Protein AF-A0A3D3TCN7-F1 (afdb_monomer)

Secondary structure (DSSP, 8-state):
------HHHHHHHHHHHHHHHHHHHHHHHHHHHHHHHSPPPPTT----S----TTT-TT-HHHHHHHHHHHHTT----HHHHHHHH--EEPPEEPSSSS-EE---TTTSEEB-TT-SSSB----HHHHHHHHHHHHHHHT-S------TT----

pLDDT: mean 81.53, std 17.46, range [35.72, 98.56]

Mean predicted aligned error: 11.81 Å

Solvent-accessible surface area (backbone atoms only — not comparable to full-atom values): 9032 Å² total; per-residue (Å²): 138,84,82,80,80,56,69,65,62,57,50,53,52,51,51,52,51,54,51,51,53,49,51,55,48,54,52,50,53,50,51,52,55,55,51,68,71,50,78,71,82,57,93,87,54,51,84,84,65,90,76,71,41,63,84,68,19,66,35,22,63,67,46,31,50,48,24,43,51,33,34,24,71,76,52,69,52,56,41,65,59,47,37,79,74,42,40,58,60,39,59,67,46,82,43,97,73,65,97,50,72,49,65,60,58,31,62,69,24,28,28,24,34,35,60,35,89,86,51,33,61,50,56,44,67,48,26,54,38,52,21,50,38,52,52,32,60,75,71,70,50,93,70,83,65,76,86,73,77,84,74,66,94,124

Radius of gyration: 23.74 Å; Cα contacts (8 Å, |Δi|>4): 178; chains: 1; bounding box: 60×37×66 Å

Sequence (154 aa):
MVLEYGSRAVGTMVENLVSAYRAERDLFEGYIRELAGVKPVPAGHTLEEVTLQNPELPNGCEVTSLSMLLAAFGLPIDKVELYERYMQSEGFADSQLGDMRYGPSPEEVYVGDAASASGGWYCFEGPVVKAGAAWLAETGSDYEMQIISGLSRE

Nearest PDB structures (foldseek):
  5kvh-assembly1_B  TM=2.495E-01  e=3.976E+00  Homo sapiens
  8ay0-assembly1_A  TM=2.707E-01  e=5.495E+00  Bacillus subtilis

Structure (mmCIF, N/CA/C/O backbone):
data_AF-A0A3D3TCN7-F1
#
_entry.id   AF-A0A3D3TCN7-F1
#
loop_
_atom_site.group_PDB
_atom_site.id
_atom_site.type_symbol
_atom_site.label_atom_id
_atom_site.label_alt_id
_atom_site.label_comp_id
_atom_site.label_asym_id
_atom_site.label_entity_id
_atom_site.label_seq_id
_atom_site.pdbx_PDB_ins_code
_atom_site.Cartn_x
_atom_site.Cartn_y
_atom_site.Cartn_z
_atom_site.occupancy
_atom_site.B_iso_or_equiv
_atom_site.auth_seq_id
_atom_site.auth_comp_id
_atom_site.auth_asym_id
_atom_site.auth_atom_id
_atom_site.pdbx_PDB_model_num
ATOM 1 N N . MET A 1 1 ? -42.620 25.056 -51.800 1.00 35.72 1 MET A N 1
ATOM 2 C CA . MET A 1 1 ? -42.262 23.668 -51.446 1.00 35.72 1 MET A CA 1
ATOM 3 C C . MET A 1 1 ? -41.876 23.673 -49.975 1.00 35.72 1 MET A C 1
ATOM 5 O O . MET A 1 1 ? -40.764 24.064 -49.653 1.00 35.72 1 MET A O 1
ATOM 9 N N . VAL A 1 2 ? -42.836 23.410 -49.086 1.00 36.78 2 VAL A N 1
ATOM 10 C CA . VAL A 1 2 ? -42.604 23.347 -47.634 1.00 36.78 2 VAL A CA 1
ATOM 11 C C . VAL A 1 2 ? -42.294 21.887 -47.322 1.00 36.78 2 VAL A C 1
ATOM 13 O O . VAL A 1 2 ? -43.111 21.021 -47.618 1.00 36.78 2 VAL A O 1
ATOM 16 N N . LEU A 1 3 ? -41.085 21.608 -46.838 1.00 38.09 3 LEU A N 1
ATOM 17 C CA . LEU A 1 3 ? -40.668 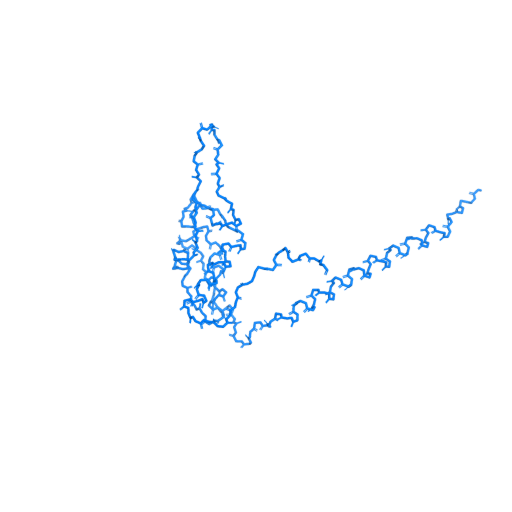20.263 -46.449 1.00 38.09 3 LEU A CA 1
ATOM 18 C C . LEU A 1 3 ? -41.319 19.932 -45.100 1.00 38.09 3 LEU A C 1
ATOM 20 O O . LEU A 1 3 ? -40.897 20.456 -44.070 1.00 38.09 3 LEU A O 1
ATOM 24 N N . GLU A 1 4 ? -42.355 19.092 -45.106 1.00 46.69 4 GLU A N 1
ATOM 25 C CA . GLU A 1 4 ? -42.884 18.465 -43.892 1.00 46.69 4 GLU A CA 1
ATOM 26 C C . GLU A 1 4 ? -41.819 17.520 -43.316 1.00 46.69 4 GLU A C 1
ATOM 28 O O . GLU A 1 4 ? -41.686 16.368 -43.730 1.00 46.69 4 GLU A O 1
ATOM 33 N N . TYR A 1 5 ? -41.034 18.001 -42.352 1.00 46.72 5 TYR A N 1
ATOM 34 C CA . TYR A 1 5 ? -40.268 17.117 -41.477 1.00 46.72 5 TYR A CA 1
ATOM 35 C C . TYR A 1 5 ? -41.262 16.406 -40.551 1.00 46.72 5 TYR A C 1
ATOM 37 O O . TYR A 1 5 ? -41.792 16.989 -39.607 1.00 46.72 5 TYR A O 1
ATOM 45 N N . GLY A 1 6 ? -41.583 15.159 -40.902 1.00 48.41 6 GLY A N 1
ATOM 46 C CA . GLY A 1 6 ? -42.668 14.381 -40.313 1.00 48.41 6 GLY A CA 1
ATOM 47 C C . GLY A 1 6 ? -42.552 14.181 -38.800 1.00 48.41 6 GLY A C 1
ATOM 48 O O . GLY A 1 6 ? -41.503 13.804 -38.274 1.00 48.41 6 GLY A O 1
ATOM 49 N N . SER A 1 7 ? -43.689 14.348 -38.120 1.00 57.31 7 SER A N 1
ATOM 50 C CA . SER A 1 7 ? -43.919 14.164 -36.675 1.00 57.31 7 SER A CA 1
ATOM 51 C C . SER A 1 7 ? -43.347 12.870 -36.081 1.00 57.31 7 SER A C 1
ATOM 53 O O . SER A 1 7 ? -43.035 12.811 -34.894 1.00 57.31 7 SER A O 1
ATOM 55 N N . ARG A 1 8 ? -43.166 11.838 -36.909 1.00 59.00 8 ARG A N 1
ATOM 56 C CA . ARG A 1 8 ? -42.644 10.526 -36.519 1.00 59.00 8 ARG A CA 1
ATOM 57 C C . ARG A 1 8 ? -41.167 10.566 -36.107 1.00 59.00 8 ARG A C 1
ATOM 59 O O . ARG A 1 8 ? -40.807 9.910 -35.141 1.00 59.00 8 ARG A O 1
ATOM 66 N N . ALA A 1 9 ? -40.335 11.368 -36.779 1.00 57.50 9 ALA A N 1
ATOM 67 C CA . ALA A 1 9 ? -38.911 11.496 -36.446 1.00 57.50 9 ALA A CA 1
ATOM 68 C C . ALA A 1 9 ? -38.692 12.246 -35.120 1.00 57.50 9 ALA A C 1
ATOM 70 O O . ALA A 1 9 ? -37.827 11.872 -34.331 1.00 57.50 9 ALA A O 1
ATOM 71 N N . VAL A 1 10 ? -39.521 13.259 -34.847 1.00 64.00 10 VAL A N 1
ATOM 72 C CA . VAL A 1 10 ? -39.514 13.986 -33.567 1.00 64.00 10 VAL A CA 1
ATOM 73 C C . VAL A 1 10 ? -40.006 13.084 -32.431 1.00 64.00 10 VAL A C 1
ATOM 75 O O . VAL A 1 10 ? -39.391 13.066 -31.370 1.00 64.00 10 VAL A O 1
ATOM 78 N N . GLY A 1 11 ? -41.050 12.279 -32.666 1.00 65.50 11 GLY A N 1
ATOM 79 C CA . GLY A 1 11 ? -41.536 11.289 -31.697 1.00 65.50 11 GLY A CA 1
ATOM 80 C C . GLY A 1 11 ? -40.455 10.284 -31.290 1.00 65.50 11 GLY A C 1
ATOM 81 O O . GLY A 1 11 ? -40.169 10.141 -30.106 1.00 65.50 11 GLY A O 1
ATOM 82 N N . THR A 1 12 ? -39.772 9.679 -32.266 1.00 72.25 12 THR A N 1
ATOM 83 C CA . THR A 1 12 ? -38.679 8.728 -32.006 1.00 72.25 12 THR A CA 1
ATOM 84 C C . THR A 1 12 ? -37.489 9.377 -31.289 1.00 72.25 12 THR A C 1
ATOM 86 O O . THR A 1 12 ? -36.885 8.762 -30.414 1.00 72.25 12 THR A O 1
ATOM 89 N N . MET A 1 13 ? -37.156 10.632 -31.606 1.00 67.31 13 MET A N 1
ATOM 90 C CA . MET A 1 13 ? -36.085 11.358 -30.913 1.00 67.31 13 MET A CA 1
ATOM 91 C C . MET A 1 13 ? -36.421 11.605 -29.434 1.00 67.31 13 MET A C 1
ATOM 93 O O . MET A 1 13 ? -35.557 11.434 -28.574 1.00 67.31 13 MET A O 1
ATOM 97 N N . VAL A 1 14 ? -37.671 11.961 -29.127 1.00 70.25 14 VAL A N 1
ATOM 98 C CA . VAL A 1 14 ? -38.135 12.166 -27.746 1.00 70.25 14 VAL A CA 1
ATOM 99 C C . VAL A 1 14 ? -38.180 10.845 -26.977 1.00 70.25 14 VAL A C 1
ATOM 101 O O . VAL A 1 14 ? -37.724 10.795 -25.839 1.00 70.25 14 VAL A O 1
ATOM 104 N N . GLU A 1 15 ? -38.667 9.766 -27.587 1.00 79.94 15 GLU A N 1
ATOM 105 C CA . GLU A 1 15 ? -38.699 8.437 -26.961 1.00 79.94 15 GLU A CA 1
ATOM 106 C C . GLU A 1 15 ? -37.292 7.927 -26.626 1.00 79.94 15 GLU A C 1
ATOM 108 O O . GLU A 1 15 ? -37.060 7.457 -25.511 1.00 79.94 15 GLU A O 1
ATOM 113 N N . ASN A 1 16 ? -36.331 8.103 -27.537 1.00 76.06 16 ASN A N 1
ATOM 114 C CA . ASN A 1 16 ? -34.933 7.743 -27.299 1.00 76.06 16 ASN A CA 1
ATOM 115 C C . ASN A 1 16 ? -34.315 8.565 -26.162 1.00 76.06 16 ASN A C 1
ATOM 117 O O . ASN A 1 16 ? -33.624 8.009 -25.309 1.00 76.06 16 ASN A O 1
ATOM 121 N N . LEU A 1 17 ? -34.594 9.872 -26.110 1.00 70.94 17 LEU A N 1
ATOM 122 C CA . LEU A 1 17 ? -34.098 10.745 -25.045 1.00 70.94 17 LEU A CA 1
ATOM 123 C C . LEU A 1 17 ? -34.689 10.363 -23.680 1.00 70.94 17 LEU A C 1
ATOM 125 O O . LEU A 1 17 ? -33.971 10.283 -22.686 1.00 70.94 17 LEU A O 1
ATOM 129 N N . VAL A 1 18 ? -35.991 10.074 -23.633 1.00 80.62 18 VAL A N 1
ATOM 130 C CA . VAL A 1 18 ? -36.672 9.622 -22.412 1.00 80.62 18 VAL A CA 1
ATOM 131 C C . VAL A 1 18 ? -36.157 8.251 -21.972 1.00 80.62 18 VAL A C 1
ATOM 133 O O . VAL A 1 18 ? -35.986 8.025 -20.775 1.00 80.62 18 VAL A O 1
ATOM 136 N N . SER A 1 19 ? -35.885 7.343 -22.910 1.00 79.81 19 SER A N 1
ATOM 137 C CA . SER A 1 19 ? -35.311 6.029 -22.610 1.00 79.81 19 SER A CA 1
ATOM 138 C C . SER A 1 19 ? -33.894 6.143 -22.048 1.00 79.81 19 SER A C 1
ATOM 140 O O . SER A 1 19 ? -33.584 5.482 -21.059 1.00 79.81 19 SER A O 1
ATOM 142 N N . ALA A 1 20 ? -33.051 7.001 -22.630 1.00 75.75 20 ALA A N 1
ATOM 143 C CA . ALA A 1 20 ? -31.698 7.250 -22.138 1.00 75.75 20 ALA A CA 1
ATOM 144 C C . ALA A 1 20 ? -31.715 7.846 -20.723 1.00 75.75 20 ALA A C 1
ATOM 146 O O . ALA A 1 20 ? -31.023 7.351 -19.838 1.00 75.75 20 ALA A O 1
ATOM 147 N N . TYR A 1 21 ? -32.586 8.829 -20.476 1.00 73.12 21 TYR A N 1
ATOM 148 C CA . TYR A 1 21 ? -32.723 9.445 -19.156 1.00 73.12 21 TYR A CA 1
ATOM 149 C C . TYR A 1 21 ? -33.224 8.460 -18.089 1.00 73.12 21 TYR A C 1
ATOM 151 O O . TYR A 1 21 ? -32.763 8.474 -16.950 1.00 73.12 21 TYR A O 1
ATOM 159 N N . ARG A 1 22 ? -34.163 7.572 -18.445 1.00 81.62 22 ARG A N 1
ATOM 160 C CA . ARG A 1 22 ? -34.626 6.508 -17.540 1.00 81.62 22 ARG A CA 1
ATOM 161 C C . ARG A 1 22 ? -33.507 5.529 -17.213 1.00 81.62 22 ARG A C 1
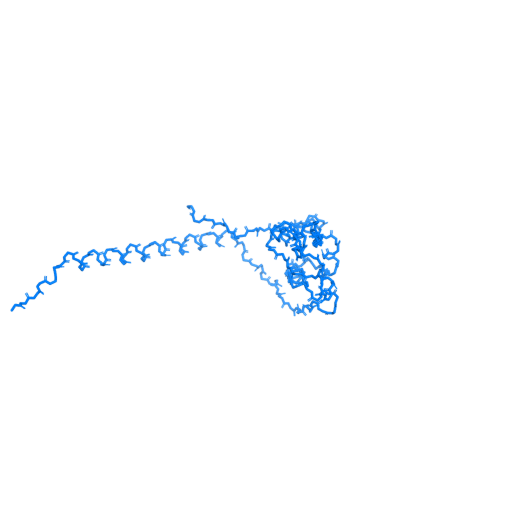ATOM 163 O O . ARG A 1 22 ? -33.334 5.222 -16.042 1.00 81.62 22 ARG A O 1
ATOM 170 N N . ALA A 1 23 ? -32.736 5.109 -18.217 1.00 75.00 23 ALA A N 1
ATOM 171 C CA . ALA A 1 23 ? -31.582 4.248 -18.001 1.00 75.00 23 ALA A CA 1
ATOM 172 C C . ALA A 1 23 ? -30.576 4.914 -17.052 1.00 75.00 23 ALA A C 1
ATOM 174 O O . ALA A 1 23 ? -30.230 4.328 -16.035 1.00 75.00 23 ALA A O 1
ATOM 175 N N . GLU A 1 24 ? -30.162 6.155 -17.317 1.00 75.56 24 GLU A N 1
ATOM 176 C CA . GLU A 1 24 ? -29.238 6.891 -16.441 1.00 75.56 24 GLU A CA 1
ATOM 177 C C . GLU A 1 24 ? -29.752 7.024 -15.003 1.00 75.56 24 GLU A C 1
ATOM 179 O O . GLU A 1 24 ? -28.988 6.840 -14.055 1.00 75.56 24 GLU A O 1
ATOM 184 N N . ARG A 1 25 ? -31.050 7.286 -14.823 1.00 75.19 25 ARG A N 1
ATOM 185 C CA . ARG A 1 25 ? -31.670 7.350 -13.496 1.00 75.19 25 ARG A CA 1
ATOM 186 C C . ARG A 1 25 ? -31.658 5.995 -12.794 1.00 75.19 25 ARG A C 1
ATOM 188 O O . ARG A 1 25 ? -31.302 5.932 -11.625 1.00 75.19 25 ARG A O 1
ATOM 195 N N . ASP A 1 26 ? -32.037 4.924 -13.479 1.00 76.25 26 ASP A N 1
ATOM 196 C CA . ASP A 1 26 ? -32.088 3.589 -12.877 1.00 76.25 26 ASP A CA 1
ATOM 197 C C . ASP A 1 26 ? -30.670 3.104 -12.496 1.00 76.25 26 ASP A C 1
ATOM 199 O O . ASP A 1 26 ? -30.481 2.434 -11.484 1.00 76.25 26 ASP A O 1
ATOM 203 N N . LEU A 1 27 ? -29.653 3.547 -13.240 1.00 70.44 27 LEU A N 1
ATOM 204 C CA . LEU A 1 27 ? -28.235 3.321 -12.953 1.00 70.44 27 LEU A CA 1
ATOM 205 C C . LEU A 1 27 ? -27.744 4.101 -11.732 1.00 70.44 27 LEU A C 1
ATOM 207 O O . LEU A 1 27 ? -26.992 3.572 -10.916 1.00 70.44 27 LEU A O 1
ATOM 211 N N . PHE A 1 28 ? -28.188 5.346 -11.590 1.00 67.69 28 PHE A N 1
ATOM 212 C CA . PHE A 1 28 ? -27.909 6.159 -10.412 1.00 67.69 28 PHE A CA 1
ATOM 213 C C . PHE A 1 28 ? -28.582 5.587 -9.154 1.00 67.69 28 PHE A C 1
ATOM 215 O O . PHE A 1 28 ? -27.957 5.508 -8.100 1.00 67.69 28 PHE A O 1
ATOM 222 N N . GLU A 1 29 ? -29.824 5.117 -9.270 1.00 72.00 29 GLU A N 1
ATOM 223 C CA . GLU A 1 29 ? -30.544 4.445 -8.180 1.00 72.00 29 GLU A CA 1
ATOM 224 C C . GLU A 1 29 ? -29.886 3.111 -7.785 1.00 72.00 29 GLU A C 1
ATOM 226 O O . GLU A 1 29 ? -29.810 2.792 -6.598 1.00 72.00 29 GLU A O 1
ATOM 231 N N . GLY A 1 30 ? -29.368 2.344 -8.754 1.00 66.06 30 GLY A N 1
ATOM 232 C CA . GLY A 1 30 ? -28.577 1.136 -8.494 1.00 66.06 30 GLY A CA 1
ATOM 233 C C . GLY A 1 30 ? -27.306 1.436 -7.696 1.00 66.06 30 GLY A C 1
ATOM 234 O O . GLY A 1 30 ? -27.077 0.830 -6.651 1.00 66.06 30 GLY A O 1
ATOM 235 N N . TYR A 1 31 ? -26.552 2.451 -8.119 1.00 65.00 31 TYR A N 1
ATOM 236 C CA . TYR A 1 31 ? -25.354 2.918 -7.417 1.00 65.00 31 TYR A CA 1
ATOM 237 C C . TYR A 1 31 ? -25.656 3.400 -5.988 1.00 65.00 31 TYR A C 1
ATOM 239 O O . TYR A 1 31 ? -24.938 3.059 -5.051 1.00 65.00 31 TYR A O 1
ATOM 247 N N . ILE A 1 32 ? -26.756 4.136 -5.779 1.00 63.12 32 ILE A N 1
ATOM 248 C CA . ILE A 1 32 ? -27.185 4.552 -4.434 1.00 63.12 32 ILE A CA 1
ATOM 249 C C . ILE A 1 32 ? -27.519 3.344 -3.552 1.00 63.12 32 ILE A C 1
ATOM 251 O O . ILE A 1 32 ? -27.193 3.358 -2.368 1.00 63.12 32 ILE A O 1
ATOM 255 N N . ARG A 1 33 ? -28.158 2.299 -4.091 1.00 64.94 33 ARG A N 1
ATOM 256 C CA . ARG A 1 33 ? -28.479 1.081 -3.325 1.00 64.94 33 ARG A CA 1
ATOM 257 C C . ARG A 1 33 ? -27.237 0.294 -2.927 1.00 64.94 33 ARG A C 1
ATOM 259 O O . ARG A 1 33 ? -27.193 -0.227 -1.818 1.00 64.94 33 ARG A O 1
ATOM 266 N N . GLU A 1 34 ? -26.249 0.222 -3.806 1.00 62.97 34 GLU A N 1
ATOM 267 C CA . GLU A 1 34 ? -24.973 -0.437 -3.532 1.00 62.97 34 GLU A CA 1
ATOM 268 C C . GLU A 1 34 ? -24.166 0.333 -2.480 1.00 62.97 34 GLU A C 1
ATOM 270 O O . GLU A 1 34 ? -23.745 -0.237 -1.472 1.00 62.97 34 GLU A O 1
ATOM 275 N N . LEU A 1 35 ? -24.092 1.661 -2.612 1.00 60.22 35 LEU A N 1
ATOM 276 C CA . LEU A 1 35 ? -23.542 2.531 -1.572 1.00 60.22 35 LEU A CA 1
ATOM 277 C C . LEU A 1 35 ? -24.333 2.475 -0.259 1.00 60.22 35 LEU A C 1
ATOM 279 O O . LEU A 1 35 ? -23.745 2.651 0.801 1.00 60.22 35 LEU A O 1
ATOM 283 N N . ALA A 1 36 ? -25.641 2.207 -0.288 1.00 59.34 36 ALA A N 1
ATOM 284 C CA . ALA A 1 36 ? -26.438 2.042 0.928 1.00 59.34 36 ALA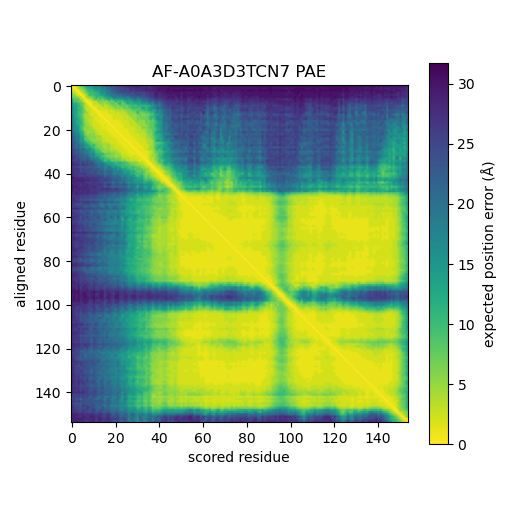 A CA 1
ATOM 285 C C . ALA A 1 36 ? -26.064 0.773 1.721 1.00 59.34 36 ALA A C 1
ATOM 287 O O . ALA A 1 36 ? -26.365 0.698 2.914 1.00 59.34 36 ALA A O 1
ATOM 288 N N . GLY A 1 37 ? -25.412 -0.207 1.081 1.00 56.66 37 GLY A N 1
ATOM 289 C CA . GLY A 1 37 ? -24.815 -1.372 1.742 1.00 56.66 37 GLY A CA 1
ATOM 290 C C . GLY A 1 37 ? -23.436 -1.091 2.348 1.00 56.66 37 GLY A C 1
ATOM 291 O O . GLY A 1 37 ? -23.040 -1.753 3.310 1.00 56.66 37 GLY A O 1
ATOM 292 N N . VAL A 1 38 ? -22.727 -0.079 1.839 1.00 59.31 38 VAL A N 1
ATOM 293 C CA . VAL A 1 38 ? -21.450 0.378 2.389 1.00 59.31 38 VAL A CA 1
ATOM 294 C C . VAL A 1 38 ? -21.736 1.216 3.628 1.00 59.31 38 VAL A C 1
ATOM 296 O O . VAL A 1 38 ? -22.322 2.297 3.564 1.00 59.31 38 VAL A O 1
ATOM 299 N N . LYS A 1 39 ? -21.324 0.715 4.796 1.00 58.81 39 LYS A N 1
ATOM 300 C CA . LYS A 1 39 ? -21.427 1.502 6.025 1.00 58.81 39 LYS A CA 1
ATOM 301 C C . LYS A 1 39 ? -20.596 2.778 5.846 1.00 58.81 39 LYS A C 1
ATOM 303 O O . LYS A 1 39 ? -19.418 2.670 5.498 1.00 58.81 39 LYS A O 1
ATOM 308 N N . PRO A 1 40 ? -21.171 3.970 6.082 1.00 60.31 40 PRO A N 1
ATOM 309 C CA . PRO A 1 40 ? -20.397 5.197 6.028 1.00 60.31 40 PRO A CA 1
ATOM 310 C C . PRO A 1 40 ? -19.248 5.101 7.028 1.00 60.31 40 PRO A C 1
ATOM 312 O O . PRO A 1 40 ? -19.406 4.503 8.097 1.00 60.31 40 PRO A O 1
ATOM 315 N N . VAL A 1 41 ? -18.111 5.702 6.672 1.00 62.72 41 VAL A N 1
ATOM 316 C CA . VAL A 1 41 ? -16.957 5.841 7.563 1.00 62.72 41 VAL A CA 1
ATOM 317 C C . VAL A 1 41 ? -17.470 6.340 8.923 1.00 62.72 41 VAL A C 1
ATOM 319 O O . VAL A 1 41 ? -18.097 7.406 8.964 1.00 62.72 41 VAL A O 1
ATOM 322 N N . PRO A 1 42 ? -17.312 5.565 10.018 1.00 62.56 42 PRO A N 1
ATOM 323 C CA . PRO A 1 42 ? -17.904 5.938 11.296 1.00 62.56 42 PRO A CA 1
ATOM 324 C C . PRO A 1 42 ? -17.429 7.322 11.741 1.00 62.56 42 PRO A C 1
ATOM 326 O O . PRO A 1 42 ? -16.264 7.675 11.554 1.00 62.56 42 PRO A O 1
ATOM 329 N N . ALA A 1 43 ? -18.328 8.106 12.339 1.00 60.34 43 ALA A N 1
ATOM 330 C CA . ALA A 1 43 ? -17.988 9.434 12.838 1.00 60.34 43 ALA A CA 1
ATOM 331 C C . ALA A 1 43 ? -16.813 9.345 13.833 1.00 60.34 43 ALA A C 1
ATOM 333 O O . ALA A 1 43 ? -16.884 8.586 14.797 1.00 60.34 43 ALA A O 1
ATOM 334 N N . GLY A 1 44 ? -15.747 10.111 13.584 1.00 63.38 44 GLY A N 1
ATOM 335 C CA . GLY A 1 44 ? -14.496 10.078 14.356 1.00 63.38 44 GLY A CA 1
ATOM 336 C C . GLY A 1 44 ? -13.295 9.511 13.593 1.00 63.38 44 GLY A C 1
ATOM 337 O O . GLY A 1 44 ? -12.165 9.787 13.974 1.00 63.38 44 GLY A O 1
ATOM 338 N N . HIS A 1 45 ? -13.517 8.800 12.487 1.00 66.56 45 HIS A N 1
ATOM 339 C CA . HIS A 1 45 ? -12.453 8.380 11.576 1.00 66.56 45 HIS A CA 1
ATOM 340 C C . HIS A 1 45 ? -12.153 9.506 10.579 1.00 66.56 45 HIS A C 1
ATOM 342 O O . HIS A 1 45 ? -12.869 9.698 9.594 1.00 66.56 45 HIS A O 1
ATOM 348 N N . THR A 1 46 ? -11.116 10.289 10.869 1.00 66.25 46 THR A N 1
ATOM 349 C CA . THR A 1 46 ? -10.675 11.416 10.037 1.00 66.25 46 THR A CA 1
ATOM 350 C C . THR A 1 46 ? -9.240 11.163 9.590 1.00 66.25 46 THR A C 1
ATOM 352 O O . THR A 1 46 ? -8.431 10.642 10.354 1.00 66.25 46 THR A O 1
ATOM 355 N N . LEU A 1 47 ? -8.902 11.556 8.361 1.00 70.44 47 LEU A N 1
ATOM 356 C CA . LEU A 1 47 ? -7.506 11.706 7.952 1.00 70.44 47 LEU A CA 1
ATOM 357 C C . LEU A 1 47 ? -6.942 12.948 8.653 1.00 70.44 47 LEU A C 1
ATOM 359 O O . LEU A 1 47 ? -6.963 14.045 8.100 1.00 70.44 47 LEU A O 1
ATOM 363 N N . GLU A 1 48 ? -6.542 12.795 9.913 1.00 66.00 48 GLU A N 1
ATOM 364 C CA . GLU A 1 48 ? -6.019 13.906 10.718 1.00 66.00 48 GLU A CA 1
ATOM 365 C C . GLU A 1 48 ? -4.570 14.247 10.353 1.00 66.00 48 GLU A C 1
ATOM 367 O O . GLU A 1 48 ? -4.158 15.401 10.471 1.00 66.00 48 GLU A O 1
ATOM 372 N N . GLU A 1 49 ? -3.814 13.265 9.855 1.00 73.44 49 GLU A N 1
ATOM 373 C CA . GLU A 1 49 ? -2.396 13.402 9.543 1.00 73.44 49 GLU A CA 1
ATOM 374 C C . GLU A 1 49 ? -2.099 12.968 8.104 1.00 73.44 49 GLU A C 1
ATOM 376 O O . GLU A 1 49 ? -2.470 11.880 7.662 1.00 73.44 49 GLU A O 1
ATOM 381 N N . VAL A 1 50 ? -1.432 13.847 7.354 1.00 86.44 50 VAL A N 1
ATOM 382 C CA . VAL A 1 50 ? -0.947 13.544 6.005 1.00 86.44 50 VAL A CA 1
ATOM 383 C C . VAL A 1 50 ? 0.436 12.919 6.115 1.00 86.44 50 VAL A C 1
ATOM 385 O O . VAL A 1 50 ? 1.398 13.595 6.480 1.00 86.44 50 VAL A O 1
ATOM 388 N N . THR A 1 51 ? 0.550 11.647 5.743 1.00 92.38 51 THR A N 1
ATOM 389 C CA . THR A 1 51 ? 1.834 10.948 5.650 1.00 92.38 51 THR A CA 1
ATOM 390 C C . THR A 1 51 ? 2.425 11.137 4.255 1.00 92.38 51 THR A C 1
ATOM 392 O O . THR A 1 51 ? 1.797 10.830 3.245 1.00 92.38 51 THR A O 1
ATOM 395 N N . LEU A 1 52 ? 3.654 11.648 4.177 1.00 96.00 52 LEU A N 1
ATOM 396 C CA . LEU A 1 52 ? 4.377 11.757 2.909 1.00 96.00 52 LEU A CA 1
ATOM 397 C C . LEU A 1 52 ? 5.031 10.420 2.562 1.00 96.00 52 LEU A C 1
ATOM 399 O O . LEU A 1 52 ? 5.575 9.771 3.446 1.00 96.00 52 LEU A O 1
ATOM 403 N N . GLN A 1 53 ? 5.042 10.032 1.282 1.00 97.19 53 GLN A N 1
ATOM 404 C CA . GLN A 1 53 ? 5.693 8.790 0.832 1.00 97.19 53 GLN A CA 1
ATOM 405 C C . GLN A 1 53 ? 7.230 8.865 0.890 1.00 97.19 53 GLN A C 1
ATOM 407 O O . GLN A 1 53 ? 7.894 7.886 1.222 1.00 97.19 53 GLN A O 1
ATOM 412 N N . ASN A 1 54 ? 7.796 10.046 0.635 1.00 97.12 54 ASN A N 1
ATOM 413 C CA . ASN A 1 54 ? 9.238 10.285 0.606 1.00 97.12 54 ASN A CA 1
ATOM 414 C C . ASN A 1 54 ? 9.827 10.512 2.009 1.00 97.12 54 ASN A C 1
ATOM 416 O O . ASN A 1 54 ? 9.126 11.069 2.857 1.00 97.12 54 ASN A O 1
ATOM 420 N N . PRO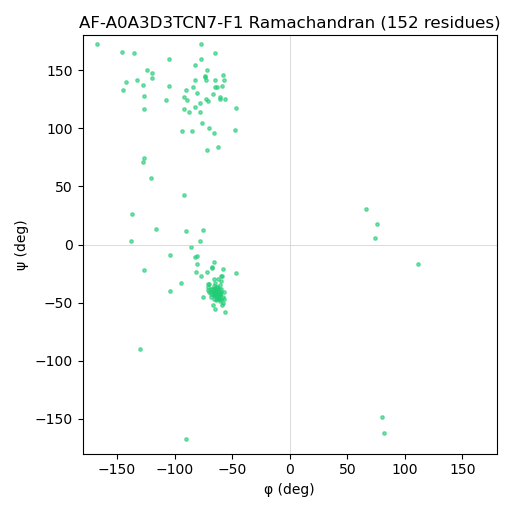 A 1 55 ? 11.132 10.231 2.201 1.00 97.44 55 PRO A N 1
ATOM 421 C CA . PRO A 1 55 ? 12.085 9.675 1.224 1.00 97.44 55 PRO A CA 1
ATOM 422 C C . PRO A 1 55 ? 12.039 8.148 1.061 1.00 97.44 55 PRO A C 1
ATOM 424 O O . PRO A 1 55 ? 12.672 7.635 0.146 1.00 97.44 55 PRO A O 1
ATOM 427 N N . GLU A 1 56 ? 11.340 7.431 1.937 1.00 98.38 56 GLU A N 1
ATOM 428 C CA . GLU A 1 56 ? 11.458 5.973 2.062 1.00 98.38 56 GLU A CA 1
ATOM 429 C C . GLU A 1 56 ? 10.855 5.227 0.870 1.00 98.38 56 GLU A C 1
ATOM 431 O O . GLU A 1 56 ? 11.427 4.245 0.410 1.00 98.38 56 GLU A O 1
ATOM 436 N N . LEU A 1 57 ? 9.718 5.706 0.358 1.00 98.19 57 LEU A N 1
ATOM 437 C CA . LEU A 1 57 ? 8.974 5.068 -0.726 1.00 98.19 57 LEU A CA 1
ATOM 438 C C . LEU A 1 57 ? 8.712 6.076 -1.858 1.00 98.19 57 LEU A C 1
ATOM 440 O O . LEU A 1 57 ? 7.586 6.562 -2.009 1.00 98.19 57 LEU A O 1
ATOM 444 N N . PRO A 1 58 ? 9.727 6.432 -2.667 1.00 97.94 58 PRO A N 1
ATOM 445 C CA . PRO A 1 58 ? 9.585 7.404 -3.748 1.00 97.94 58 PRO A CA 1
ATOM 446 C C . PRO A 1 58 ? 8.524 7.039 -4.786 1.00 97.94 58 PRO A C 1
ATOM 448 O O . PRO A 1 58 ? 8.002 7.954 -5.419 1.00 97.94 58 PRO A O 1
ATOM 451 N N . ASN A 1 59 ? 8.143 5.763 -4.906 1.00 97.75 59 ASN A N 1
ATOM 452 C CA . ASN A 1 59 ? 7.040 5.307 -5.757 1.00 97.75 59 ASN A CA 1
ATOM 453 C C . ASN A 1 59 ? 5.879 4.674 -4.962 1.00 97.75 59 ASN A C 1
ATOM 455 O O . ASN A 1 59 ? 5.011 4.038 -5.541 1.00 97.75 59 ASN A O 1
ATOM 459 N N . GLY A 1 60 ? 5.823 4.835 -3.637 1.00 97.62 60 GLY A N 1
ATOM 460 C CA . GLY A 1 60 ? 4.829 4.162 -2.788 1.00 97.62 60 GLY A CA 1
ATOM 461 C C . GLY A 1 60 ? 3.548 4.951 -2.547 1.00 97.62 60 GLY A C 1
ATOM 462 O O . GLY A 1 60 ? 3.090 5.000 -1.402 1.00 97.62 60 GLY A O 1
ATOM 463 N N . CYS A 1 61 ? 2.983 5.605 -3.564 1.00 97.56 61 CYS A N 1
ATOM 464 C CA . CYS A 1 61 ? 1.764 6.394 -3.371 1.00 97.56 61 CYS A CA 1
ATOM 465 C C . CYS A 1 61 ? 0.578 5.511 -2.945 1.00 97.56 61 CYS A C 1
ATOM 467 O O . CYS A 1 61 ? -0.189 5.916 -2.069 1.00 97.56 61 CYS A O 1
ATOM 469 N N . GLU A 1 62 ? 0.467 4.287 -3.468 1.00 97.81 62 GLU A N 1
ATOM 470 C CA . GLU A 1 62 ? -0.604 3.342 -3.144 1.00 97.81 62 GLU A CA 1
ATOM 471 C C . GLU A 1 62 ? -0.514 2.867 -1.692 1.00 97.81 62 GLU A C 1
ATOM 473 O O . GLU A 1 62 ? -1.474 2.995 -0.931 1.00 97.81 62 GLU A O 1
ATOM 478 N N . VAL A 1 63 ? 0.656 2.376 -1.274 1.00 98.12 63 VAL A N 1
ATOM 479 C CA . VAL A 1 63 ? 0.851 1.839 0.082 1.00 98.12 63 VAL A CA 1
ATOM 480 C C . VAL A 1 63 ? 0.830 2.930 1.154 1.00 98.12 63 VAL A C 1
ATOM 482 O O . VAL A 1 63 ? 0.285 2.717 2.235 1.00 98.12 63 VAL A O 1
ATOM 485 N N . THR A 1 64 ? 1.333 4.131 0.845 1.00 98.00 64 THR A N 1
ATOM 486 C CA . THR A 1 64 ? 1.236 5.282 1.757 1.00 98.00 64 THR A CA 1
ATOM 487 C C . THR A 1 64 ? -0.220 5.706 1.936 1.00 98.00 64 THR A C 1
ATOM 489 O O . THR A 1 64 ? -0.664 5.918 3.062 1.00 98.00 64 THR A O 1
ATOM 492 N N . SER A 1 65 ? -0.995 5.764 0.847 1.00 96.50 65 SER A N 1
ATOM 493 C CA . SER A 1 65 ? -2.424 6.089 0.924 1.00 96.50 65 SER A CA 1
ATOM 494 C C . SER A 1 65 ? -3.208 5.031 1.702 1.00 96.50 65 SER A C 1
ATOM 496 O O . SER A 1 65 ? -4.079 5.376 2.500 1.00 96.50 65 SER A O 1
ATOM 498 N N . LEU A 1 66 ? -2.881 3.747 1.519 1.00 96.81 66 LEU A N 1
ATOM 499 C CA . LEU A 1 66 ? -3.489 2.656 2.279 1.00 96.81 66 LEU A CA 1
ATOM 500 C C . LEU A 1 66 ? -3.157 2.753 3.775 1.00 96.81 66 LEU A C 1
ATOM 502 O O . LEU A 1 66 ? -4.056 2.626 4.599 1.00 96.81 66 LEU A O 1
ATOM 506 N N . SER A 1 67 ? -1.900 3.026 4.131 1.00 97.06 67 SER A N 1
ATOM 507 C CA . SER A 1 67 ? -1.480 3.251 5.523 1.00 97.06 67 SER A CA 1
ATOM 508 C C . SER A 1 67 ? -2.275 4.391 6.173 1.00 97.06 67 SER A C 1
ATOM 510 O O . SER A 1 67 ? -2.839 4.212 7.254 1.00 97.06 67 SER A O 1
ATOM 512 N N . MET A 1 68 ? -2.424 5.523 5.476 1.00 94.81 68 MET A N 1
ATOM 513 C CA . MET A 1 68 ? -3.248 6.644 5.941 1.00 94.81 68 MET A CA 1
ATOM 514 C C . MET A 1 68 ? -4.722 6.252 6.123 1.00 94.81 68 MET A C 1
ATOM 516 O O . MET A 1 68 ? -5.341 6.618 7.123 1.00 94.81 68 MET A O 1
ATOM 520 N N . LEU A 1 69 ? -5.289 5.494 5.181 1.00 92.75 69 LEU A N 1
ATOM 521 C CA . LEU A 1 69 ? -6.665 5.002 5.272 1.00 92.75 69 LEU A CA 1
ATOM 522 C C . LEU A 1 69 ? -6.854 4.087 6.489 1.00 92.75 69 LEU A C 1
ATOM 524 O O . LEU A 1 69 ? -7.796 4.270 7.253 1.00 92.75 69 LEU A O 1
ATOM 528 N N . LEU A 1 70 ? -5.951 3.132 6.699 1.00 93.44 70 LEU A N 1
ATOM 529 C CA . LEU A 1 70 ? -6.001 2.209 7.834 1.00 93.44 70 LEU A CA 1
ATOM 530 C C . LEU A 1 70 ? -5.868 2.954 9.169 1.00 93.44 70 LEU A C 1
ATOM 532 O O . LEU A 1 70 ? -6.634 2.695 10.099 1.00 93.44 70 LEU A O 1
ATOM 536 N N . ALA A 1 71 ? -4.971 3.941 9.248 1.00 91.94 71 ALA A N 1
ATOM 537 C CA . ALA A 1 71 ? -4.839 4.807 10.416 1.00 91.94 71 ALA A CA 1
ATOM 538 C C . ALA A 1 71 ? -6.132 5.582 10.704 1.00 91.94 71 ALA A C 1
ATOM 540 O O . ALA A 1 71 ? -6.581 5.614 11.851 1.00 91.94 71 ALA A O 1
ATOM 541 N N . ALA A 1 72 ? -6.784 6.125 9.669 1.00 88.25 72 ALA A N 1
ATOM 542 C CA . ALA A 1 72 ? -8.071 6.796 9.821 1.00 88.25 72 ALA A CA 1
ATOM 543 C C . ALA A 1 72 ? -9.151 5.866 10.384 1.00 88.25 72 ALA A C 1
ATOM 545 O O . ALA A 1 72 ? -10.039 6.369 11.051 1.00 88.25 72 ALA A O 1
ATOM 546 N N . PHE A 1 73 ? -9.064 4.547 10.177 1.00 88.50 73 PHE A N 1
ATOM 547 C CA . PHE A 1 73 ? -9.971 3.528 10.729 1.00 88.50 73 PHE A CA 1
ATOM 548 C C . PHE A 1 73 ? -9.530 2.970 12.099 1.00 88.50 73 PHE A C 1
ATOM 550 O O . PHE A 1 73 ? -10.071 1.966 12.568 1.00 88.50 73 PHE A O 1
ATOM 557 N N . GLY A 1 74 ? -8.550 3.604 12.753 1.00 90.00 74 GLY A N 1
ATOM 558 C CA . GLY A 1 74 ? -8.037 3.178 14.058 1.00 90.00 74 GLY A CA 1
ATOM 559 C C . GLY A 1 74 ? -7.115 1.955 14.002 1.00 90.00 74 GLY A C 1
ATOM 560 O O . GLY A 1 74 ? -6.882 1.323 15.031 1.00 90.00 74 GLY A O 1
ATOM 561 N N . LEU A 1 75 ? -6.583 1.627 12.821 1.00 93.12 75 LEU A N 1
ATOM 562 C CA . LEU A 1 75 ? -5.704 0.482 12.561 1.00 93.12 75 LEU A CA 1
ATOM 563 C C . LEU A 1 75 ? -4.341 0.946 12.018 1.00 93.12 75 LEU A C 1
ATOM 565 O O . LEU A 1 75 ? -3.960 0.565 10.908 1.00 93.12 75 LEU A O 1
ATOM 569 N N . PRO A 1 76 ? -3.614 1.809 12.749 1.00 93.69 76 PRO A N 1
ATOM 570 C CA . PRO A 1 76 ? -2.403 2.427 12.232 1.00 93.69 76 PRO A CA 1
ATOM 571 C C . PRO A 1 76 ? -1.325 1.380 11.940 1.00 93.69 76 PRO A C 1
ATOM 573 O O . PRO A 1 76 ? -1.050 0.509 12.763 1.00 93.69 76 PRO A O 1
ATOM 576 N N . ILE A 1 77 ? -0.688 1.516 10.782 1.00 96.88 77 ILE A N 1
ATOM 577 C CA . ILE A 1 77 ? 0.512 0.779 10.387 1.00 96.88 77 ILE A CA 1
ATOM 578 C C . ILE A 1 77 ? 1.425 1.723 9.610 1.00 96.88 77 ILE A C 1
ATOM 580 O O . ILE A 1 77 ? 0.943 2.533 8.814 1.00 96.88 77 ILE A O 1
ATOM 584 N N . ASP A 1 78 ? 2.732 1.636 9.847 1.00 97.69 78 ASP A N 1
ATOM 585 C CA . ASP A 1 78 ? 3.713 2.414 9.095 1.00 97.69 78 ASP A CA 1
ATOM 586 C C . ASP A 1 78 ? 3.724 2.003 7.611 1.00 97.69 78 ASP A C 1
ATOM 588 O O . ASP A 1 78 ? 3.588 0.829 7.272 1.00 97.69 78 ASP A O 1
ATOM 592 N N . LYS A 1 79 ? 3.888 2.972 6.705 1.00 97.94 79 LYS A N 1
ATOM 593 C CA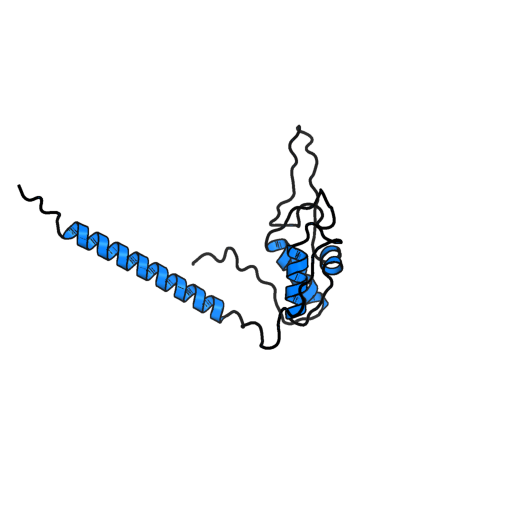 . LYS A 1 79 ? 3.879 2.730 5.250 1.00 97.94 79 LYS A CA 1
ATOM 594 C C . LYS A 1 79 ? 4.990 1.773 4.796 1.00 97.94 79 LYS A C 1
ATOM 596 O O . LYS A 1 79 ? 4.771 1.015 3.854 1.00 97.94 79 LYS A O 1
ATOM 601 N N . VAL A 1 80 ? 6.165 1.810 5.433 1.00 98.56 80 VAL A N 1
ATOM 602 C CA . VAL A 1 80 ? 7.310 0.954 5.090 1.00 98.56 80 VAL A CA 1
ATOM 603 C C . VAL A 1 80 ? 7.049 -0.447 5.610 1.00 98.56 80 VAL A C 1
ATOM 605 O O . VAL A 1 80 ? 7.171 -1.401 4.850 1.00 98.56 80 VAL A O 1
ATOM 608 N N . GLU A 1 81 ? 6.579 -0.569 6.853 1.00 98.56 81 GLU A N 1
ATOM 609 C CA . GLU A 1 81 ? 6.166 -1.862 7.406 1.00 98.56 81 GLU A CA 1
ATOM 610 C C . GLU A 1 81 ? 5.064 -2.517 6.556 1.00 98.56 81 GLU A C 1
ATOM 612 O O . GLU A 1 81 ? 5.147 -3.703 6.229 1.00 98.56 81 GLU A O 1
ATOM 617 N N . LEU A 1 82 ? 4.051 -1.743 6.157 1.00 98.50 82 LEU A N 1
ATOM 618 C CA . LEU A 1 82 ? 2.956 -2.225 5.323 1.00 98.50 82 LEU A CA 1
ATOM 619 C C . LEU A 1 82 ? 3.459 -2.730 3.961 1.00 98.50 82 LEU A C 1
ATOM 621 O O . LEU A 1 82 ? 3.027 -3.786 3.492 1.00 98.50 82 LEU A O 1
ATOM 625 N N . TYR A 1 83 ? 4.387 -1.992 3.347 1.00 98.50 83 TYR A N 1
ATOM 626 C CA . TYR A 1 83 ? 5.003 -2.367 2.079 1.00 98.50 83 TYR A CA 1
ATOM 627 C C . TYR A 1 83 ? 5.825 -3.654 2.208 1.00 98.50 83 TYR A C 1
ATOM 629 O O . TYR A 1 83 ? 5.542 -4.630 1.518 1.00 98.50 83 TYR A O 1
ATOM 637 N N . GLU A 1 84 ? 6.788 -3.685 3.131 1.00 98.25 84 GLU A N 1
ATOM 638 C CA . GLU A 1 84 ? 7.746 -4.786 3.272 1.00 98.25 84 GLU A CA 1
ATOM 639 C C . GLU A 1 84 ? 7.093 -6.108 3.689 1.00 98.25 84 GLU A C 1
ATOM 641 O O . GLU A 1 84 ? 7.563 -7.181 3.306 1.00 98.25 84 GLU A O 1
ATOM 646 N N . ARG A 1 85 ? 6.021 -6.050 4.489 1.00 98.38 85 AR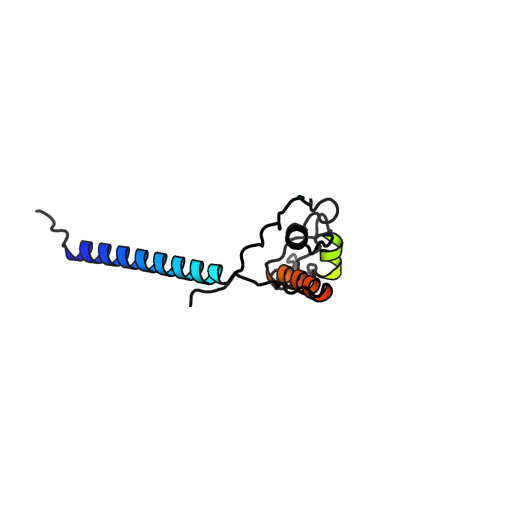G A N 1
ATOM 647 C CA . ARG A 1 85 ? 5.394 -7.253 5.054 1.00 98.38 85 ARG A CA 1
ATOM 648 C C . ARG A 1 85 ? 4.223 -7.784 4.237 1.00 98.38 85 ARG A C 1
ATOM 650 O O . ARG A 1 85 ? 4.008 -8.995 4.241 1.00 98.38 85 ARG A O 1
ATOM 657 N N . TYR A 1 86 ? 3.454 -6.916 3.578 1.00 98.25 86 TYR A N 1
ATOM 658 C CA . TYR A 1 86 ? 2.155 -7.307 3.015 1.00 98.25 86 TYR A CA 1
ATOM 659 C C . TYR A 1 86 ? 1.981 -6.985 1.532 1.00 98.25 86 TYR A C 1
ATOM 661 O O . TYR A 1 86 ? 1.149 -7.616 0.877 1.00 98.25 86 TYR A O 1
ATOM 669 N N . MET A 1 87 ? 2.738 -6.035 0.976 1.00 98.06 87 MET A N 1
ATOM 670 C CA . MET A 1 87 ? 2.620 -5.680 -0.435 1.00 98.06 87 MET A CA 1
ATOM 671 C C . MET A 1 87 ? 3.619 -6.472 -1.274 1.00 98.06 87 MET A C 1
ATOM 673 O O . MET A 1 87 ? 4.782 -6.105 -1.409 1.00 98.06 87 MET A O 1
ATOM 677 N N . GLN A 1 88 ? 3.145 -7.563 -1.877 1.00 96.81 88 GLN A N 1
ATOM 678 C CA . GLN A 1 88 ? 3.961 -8.338 -2.806 1.00 96.81 88 GLN A CA 1
ATOM 679 C C . GLN A 1 88 ? 4.386 -7.465 -3.993 1.00 96.81 88 GLN A C 1
ATOM 681 O O . GLN A 1 88 ? 3.540 -6.902 -4.693 1.00 96.81 88 GLN A O 1
ATOM 686 N N . SER A 1 89 ? 5.693 -7.405 -4.234 1.00 95.94 89 SER A N 1
ATOM 687 C CA . SER A 1 89 ? 6.297 -6.684 -5.346 1.00 95.94 89 SER A CA 1
ATOM 688 C C . SER A 1 89 ? 7.170 -7.602 -6.196 1.00 95.94 89 SER A C 1
ATOM 690 O O . SER A 1 89 ? 7.725 -8.593 -5.713 1.00 95.94 89 SER A O 1
ATOM 692 N N . GLU A 1 90 ? 7.263 -7.301 -7.487 1.00 94.81 90 GLU A N 1
ATOM 693 C CA . GLU A 1 90 ? 8.087 -8.059 -8.423 1.00 94.81 90 GLU A CA 1
ATOM 694 C C . GLU A 1 90 ? 8.708 -7.129 -9.472 1.00 94.81 90 GLU A C 1
ATOM 696 O O . GLU A 1 90 ? 8.055 -6.255 -10.044 1.00 94.81 90 GLU A O 1
ATOM 701 N N . GLY A 1 91 ? 10.010 -7.300 -9.707 1.00 88.81 91 GLY A N 1
ATOM 702 C CA . GLY A 1 91 ? 10.769 -6.514 -10.675 1.00 88.81 91 GLY A CA 1
ATOM 703 C C . GLY A 1 91 ? 10.529 -6.934 -12.126 1.00 88.81 91 GLY A C 1
ATOM 704 O O . GLY A 1 91 ? 9.912 -7.952 -12.420 1.00 88.81 91 GLY A O 1
ATOM 705 N N . PH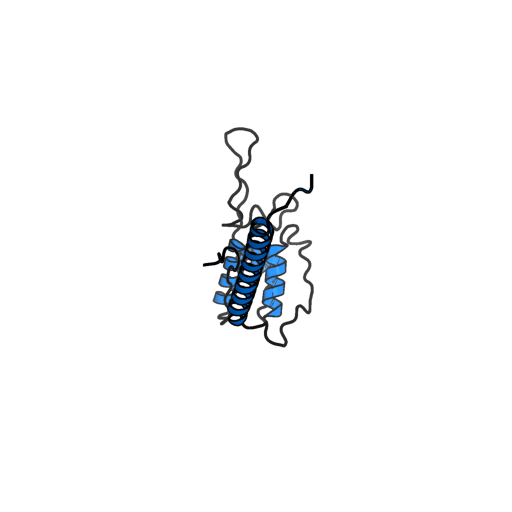E A 1 92 ? 11.076 -6.160 -13.062 1.00 80.94 92 PHE A N 1
ATOM 706 C CA . PHE A 1 92 ? 11.095 -6.550 -14.472 1.00 80.94 92 PHE A CA 1
ATOM 707 C C . PHE A 1 92 ? 12.103 -7.672 -14.717 1.00 80.94 92 PHE A C 1
ATOM 709 O O . PHE A 1 92 ? 13.219 -7.637 -14.196 1.00 80.94 92 PHE A O 1
ATOM 716 N N . ALA A 1 93 ? 11.738 -8.613 -15.586 1.00 68.94 93 ALA A N 1
ATOM 717 C CA . ALA A 1 93 ? 12.682 -9.562 -16.151 1.00 68.94 93 ALA A CA 1
ATOM 718 C C . ALA A 1 93 ? 13.277 -8.991 -17.448 1.00 68.94 93 ALA A C 1
ATOM 720 O O . ALA A 1 93 ? 12.554 -8.505 -18.329 1.00 68.94 93 ALA A O 1
ATOM 721 N N . ASP A 1 94 ? 14.601 -9.066 -17.584 1.00 61.88 94 ASP A N 1
ATOM 722 C CA . ASP A 1 94 ? 15.267 -8.774 -18.852 1.00 61.88 94 ASP A CA 1
ATOM 723 C C . ASP A 1 94 ? 14.870 -9.845 -19.881 1.00 61.88 94 ASP A C 1
ATOM 725 O O . ASP A 1 94 ? 14.946 -11.048 -19.607 1.00 61.88 94 ASP A O 1
ATOM 729 N N . SER A 1 95 ? 14.422 -9.434 -21.073 1.00 55.94 95 SER A N 1
ATOM 730 C CA . SER A 1 95 ? 14.093 -10.414 -22.108 1.00 55.94 95 SER A CA 1
ATOM 731 C C . SER A 1 95 ? 15.362 -11.020 -22.706 1.00 55.94 95 SER A C 1
ATOM 733 O O . SER A 1 95 ? 16.360 -10.339 -22.932 1.00 55.94 95 SER A O 1
ATOM 735 N N . GLN A 1 96 ? 15.305 -12.307 -23.051 1.00 58.31 96 GLN A N 1
ATOM 736 C CA . GLN A 1 96 ? 16.343 -12.943 -23.871 1.00 58.31 96 GLN A CA 1
ATOM 737 C C . GLN A 1 96 ? 16.210 -12.602 -25.374 1.00 58.31 96 GLN A C 1
ATOM 739 O O . GLN A 1 96 ? 16.980 -13.108 -26.188 1.00 58.31 96 GLN A O 1
ATOM 744 N N . LEU A 1 97 ? 15.243 -11.755 -25.760 1.00 50.19 97 LEU A N 1
ATOM 745 C CA . LEU A 1 97 ? 14.918 -11.374 -27.140 1.00 50.19 97 LEU A CA 1
ATOM 746 C C . LEU A 1 97 ? 14.899 -9.836 -27.295 1.00 50.19 97 LEU A C 1
ATOM 748 O O . LEU A 1 97 ? 13.857 -9.223 -27.512 1.00 50.19 97 LEU A O 1
ATOM 752 N N . GLY A 1 98 ? 16.080 -9.213 -27.236 1.00 61.28 98 GLY A N 1
ATOM 753 C CA . GLY A 1 98 ? 16.289 -7.793 -27.568 1.00 61.28 98 GLY A CA 1
ATOM 754 C C . GLY A 1 98 ? 15.950 -6.791 -26.451 1.00 61.28 98 GLY A C 1
ATOM 755 O O . GLY A 1 98 ? 15.848 -7.160 -25.287 1.00 61.28 98 GLY A O 1
ATOM 756 N N . ASP A 1 99 ? 15.770 -5.515 -26.822 1.00 70.88 99 ASP A N 1
ATOM 757 C CA . ASP A 1 99 ? 15.567 -4.355 -25.918 1.00 70.88 99 ASP A CA 1
ATOM 758 C C . ASP A 1 99 ? 14.159 -4.259 -25.279 1.00 70.88 99 ASP A C 1
ATOM 760 O O . ASP A 1 99 ? 13.791 -3.232 -24.705 1.00 70.88 99 ASP A O 1
ATOM 764 N N . MET A 1 100 ? 13.332 -5.305 -25.366 1.00 66.94 100 MET A N 1
ATOM 765 C CA . MET A 1 100 ? 12.042 -5.339 -24.667 1.00 66.94 100 MET A CA 1
ATOM 766 C C . MET A 1 100 ? 12.223 -5.819 -23.223 1.00 66.94 100 MET A C 1
ATOM 768 O O . MET A 1 100 ? 12.903 -6.810 -22.969 1.00 66.94 100 MET A O 1
ATOM 772 N N . ARG A 1 101 ? 11.571 -5.141 -22.273 1.00 70.19 101 ARG A N 1
ATOM 773 C CA . ARG A 1 101 ? 11.409 -5.602 -20.886 1.00 70.19 101 ARG A CA 1
ATOM 774 C C . ARG A 1 101 ? 9.991 -6.104 -20.676 1.00 70.19 101 ARG A C 1
ATOM 776 O O . ARG A 1 101 ? 9.042 -5.443 -21.091 1.00 70.19 101 ARG A O 1
ATOM 783 N N . TYR A 1 102 ? 9.864 -7.243 -20.003 1.00 79.31 102 TYR A N 1
ATOM 784 C CA . TYR A 1 102 ? 8.577 -7.791 -19.588 1.00 79.31 102 TYR A CA 1
ATOM 785 C C . TYR A 1 102 ? 8.449 -7.616 -18.079 1.00 79.31 102 TYR A C 1
ATOM 787 O O . TYR A 1 102 ? 9.344 -7.998 -17.323 1.00 79.31 102 TYR A O 1
ATOM 795 N N . GLY A 1 103 ? 7.369 -6.961 -17.666 1.00 83.50 103 GLY A N 1
ATOM 796 C CA . GLY A 1 103 ? 7.039 -6.748 -16.263 1.00 83.50 103 GLY A CA 1
ATOM 797 C C . GLY A 1 103 ? 5.898 -7.658 -15.823 1.00 83.50 103 GLY A C 1
ATOM 798 O O . GLY A 1 103 ? 5.139 -8.129 -16.678 1.00 83.50 103 GLY A O 1
ATOM 799 N N . PRO A 1 104 ? 5.767 -7.891 -14.511 1.00 90.88 104 PRO A N 1
ATOM 800 C CA . PRO A 1 104 ? 4.614 -8.577 -13.953 1.00 90.88 104 PRO A CA 1
ATOM 801 C C . PRO A 1 104 ? 3.336 -7.750 -14.156 1.00 90.88 104 PRO A C 1
ATOM 803 O O . PRO A 1 104 ? 3.380 -6.557 -14.471 1.00 90.88 104 PRO A O 1
ATOM 806 N N . SER A 1 105 ? 2.180 -8.391 -13.986 1.00 94.06 105 SER A N 1
ATOM 807 C CA . SER A 1 105 ? 0.892 -7.708 -14.093 1.00 94.06 105 SER A CA 1
ATOM 808 C C . SER A 1 105 ? 0.656 -6.804 -12.871 1.00 94.06 105 SER A C 1
ATOM 810 O O . SER A 1 105 ? 0.658 -7.318 -11.748 1.00 94.06 105 SER A O 1
ATOM 812 N N . PRO A 1 106 ? 0.378 -5.496 -13.046 1.00 94.38 106 PRO A N 1
ATOM 813 C CA . PRO A 1 106 ? 0.038 -4.599 -11.935 1.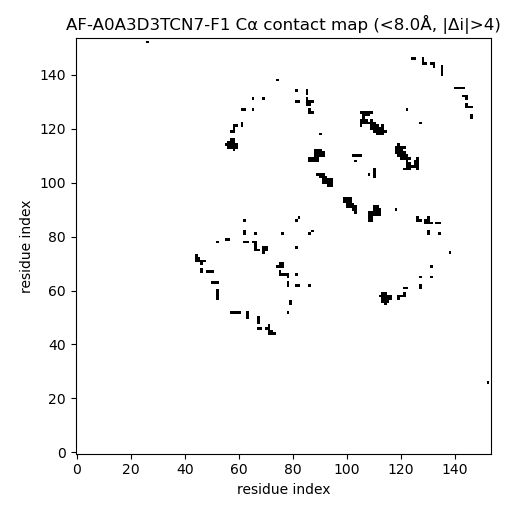00 94.38 106 PRO A CA 1
ATOM 814 C C . PRO A 1 106 ? -1.293 -4.946 -11.246 1.00 94.38 106 PRO A C 1
ATOM 816 O O . PRO A 1 106 ? -1.553 -4.471 -10.142 1.00 94.38 106 PRO A O 1
ATOM 819 N N . GLU A 1 107 ? -2.128 -5.782 -11.873 1.00 95.06 107 GLU A N 1
ATOM 820 C CA . GLU A 1 107 ? -3.336 -6.356 -11.257 1.00 95.06 107 GLU A CA 1
ATOM 821 C C . GLU A 1 107 ? -3.006 -7.415 -10.193 1.00 95.06 107 GLU A C 1
ATOM 823 O O . GLU A 1 107 ? -3.815 -7.719 -9.314 1.00 95.06 107 GLU A O 1
ATOM 828 N N . GLU A 1 108 ? -1.821 -8.022 -10.276 1.00 95.69 108 GLU A N 1
ATOM 829 C CA . GLU A 1 108 ? -1.446 -9.165 -9.445 1.00 95.69 108 GLU A CA 1
ATOM 830 C C . GLU A 1 108 ? -0.488 -8.782 -8.321 1.00 95.69 108 GLU A C 1
ATOM 832 O O . GLU A 1 108 ? -0.666 -9.276 -7.198 1.00 95.69 108 GLU A O 1
ATOM 837 N N . VAL A 1 109 ? 0.475 -7.896 -8.616 1.00 97.56 109 VAL A N 1
ATOM 838 C CA . VAL A 1 109 ? 1.570 -7.464 -7.729 1.00 97.56 109 VAL A CA 1
ATOM 839 C C . VAL A 1 109 ? 1.936 -5.991 -7.943 1.00 97.56 109 VAL A C 1
ATOM 841 O O . VAL A 1 109 ? 1.577 -5.386 -8.952 1.00 97.56 109 VAL A O 1
ATOM 844 N N . TYR A 1 110 ? 2.694 -5.414 -7.010 1.00 97.94 110 TYR A N 1
ATOM 845 C CA . TYR A 1 110 ? 3.362 -4.133 -7.225 1.00 97.94 110 TYR A CA 1
ATOM 846 C C . TYR A 1 110 ? 4.516 -4.278 -8.220 1.00 97.94 110 TYR A C 1
ATOM 848 O O . TYR A 1 110 ? 5.420 -5.091 -8.029 1.00 97.94 110 TYR A O 1
ATOM 856 N N . VAL A 1 111 ? 4.486 -3.492 -9.298 1.00 96.56 111 VAL A N 1
ATOM 857 C CA . VAL A 1 111 ? 5.478 -3.572 -10.373 1.00 96.56 111 VAL A CA 1
ATOM 858 C C . VAL A 1 111 ? 6.729 -2.778 -9.994 1.00 96.56 111 VAL A C 1
ATOM 860 O O . VAL A 1 111 ? 6.697 -1.555 -9.842 1.00 96.56 111 VAL A O 1
ATOM 863 N N . GLY A 1 112 ? 7.859 -3.476 -9.902 1.00 94.88 112 GLY A N 1
ATOM 864 C CA . GLY A 1 112 ? 9.135 -2.938 -9.442 1.00 94.88 112 GLY A CA 1
ATOM 865 C C . GLY A 1 112 ? 9.231 -2.861 -7.925 1.00 94.88 112 GLY A C 1
ATOM 866 O O . GLY A 1 112 ? 8.680 -3.693 -7.218 1.00 94.88 112 GLY A O 1
ATOM 867 N N . ASP A 1 113 ? 9.961 -1.865 -7.434 1.00 96.06 113 ASP A N 1
ATOM 868 C CA . ASP A 1 113 ? 10.185 -1.626 -6.014 1.00 96.06 113 ASP A CA 1
ATOM 869 C C . ASP A 1 113 ? 9.811 -0.188 -5.629 1.00 96.06 113 ASP A C 1
ATOM 871 O O . ASP A 1 113 ? 10.442 0.769 -6.083 1.00 96.06 113 ASP A O 1
ATOM 875 N N . ALA A 1 114 ? 8.806 -0.033 -4.764 1.00 97.44 114 ALA A N 1
ATOM 876 C CA . ALA A 1 114 ? 8.322 1.260 -4.286 1.00 97.44 114 ALA A CA 1
ATOM 877 C C . ALA A 1 114 ? 9.408 2.094 -3.580 1.00 97.44 114 ALA A C 1
ATOM 879 O O . ALA A 1 114 ? 9.334 3.327 -3.601 1.00 97.44 114 ALA A O 1
ATOM 880 N N . ALA A 1 115 ? 10.415 1.436 -2.990 1.00 97.44 115 ALA A N 1
ATOM 881 C CA . ALA A 1 115 ? 11.557 2.069 -2.331 1.00 97.44 115 ALA A CA 1
ATOM 882 C C . ALA A 1 115 ? 12.646 2.534 -3.321 1.00 97.44 115 ALA A C 1
ATOM 884 O O . ALA A 1 115 ? 13.505 3.355 -2.990 1.00 97.44 115 ALA A O 1
ATOM 885 N N . SER A 1 116 ? 12.625 2.035 -4.560 1.00 95.62 116 SER A N 1
ATOM 886 C CA . SER A 1 116 ? 13.636 2.348 -5.566 1.00 95.62 116 SER A CA 1
ATOM 887 C C . SER A 1 116 ? 13.373 3.693 -6.231 1.00 95.62 116 SER A C 1
ATOM 889 O O . SER A 1 116 ? 12.296 3.934 -6.765 1.00 95.62 116 SER A O 1
ATOM 891 N N . ALA A 1 117 ? 14.391 4.554 -6.303 1.00 92.31 117 ALA A N 1
ATOM 892 C CA . ALA A 1 117 ? 14.285 5.856 -6.967 1.00 92.31 117 ALA A CA 1
ATOM 893 C C . ALA A 1 117 ? 14.112 5.771 -8.498 1.00 92.31 117 ALA A C 1
ATOM 895 O O . ALA A 1 117 ? 13.709 6.748 -9.124 1.00 92.31 117 ALA A O 1
ATOM 896 N N . SER A 1 118 ? 14.452 4.638 -9.119 1.00 90.88 118 SER A N 1
ATOM 897 C CA . SER A 1 118 ? 14.460 4.475 -10.584 1.00 90.88 118 SER A CA 1
ATOM 898 C C . SER A 1 118 ? 13.880 3.148 -11.074 1.00 90.88 118 SER A C 1
ATOM 900 O O . SER A 1 118 ? 13.889 2.882 -12.276 1.00 90.88 118 SER A O 1
ATOM 902 N N . GLY A 1 119 ? 13.387 2.316 -10.156 1.00 90.19 119 GLY A N 1
ATOM 903 C CA . GLY A 1 119 ? 12.924 0.960 -10.432 1.00 90.19 119 GLY A CA 1
ATOM 904 C C . GLY A 1 119 ? 11.621 0.597 -9.728 1.00 90.19 119 GLY A C 1
ATOM 905 O O . GLY A 1 119 ? 11.424 -0.581 -9.454 1.00 90.19 119 GLY A O 1
ATOM 906 N N . GLY A 1 120 ? 10.773 1.579 -9.414 1.00 92.81 120 GLY A N 1
ATOM 907 C CA . GLY A 1 120 ? 9.406 1.394 -8.918 1.00 92.81 120 GLY A CA 1
ATOM 908 C C . GLY A 1 120 ? 8.396 2.040 -9.859 1.00 92.81 120 GLY A C 1
ATOM 909 O O . GLY A 1 120 ? 8.721 3.036 -10.508 1.00 92.81 120 GLY A O 1
ATOM 910 N N . TRP A 1 121 ? 7.200 1.456 -9.959 1.00 94.00 121 TRP A N 1
ATOM 911 C CA . TRP A 1 121 ? 6.155 1.927 -10.867 1.00 94.00 121 TRP A CA 1
ATOM 912 C C . TRP A 1 121 ? 4.811 2.092 -10.162 1.00 94.00 121 TRP A C 1
ATOM 914 O O . TRP A 1 121 ? 4.520 3.200 -9.725 1.00 94.00 121 TRP A O 1
ATOM 924 N N . TYR A 1 122 ? 3.978 1.048 -10.125 1.00 95.31 122 TYR A N 1
ATOM 925 C CA . TYR A 1 122 ? 2.621 1.115 -9.573 1.00 95.31 122 TYR A CA 1
ATOM 926 C C . TYR A 1 122 ? 2.014 -0.282 -9.374 1.00 95.31 122 TYR A C 1
ATOM 928 O O . TYR A 1 122 ? 2.556 -1.294 -9.833 1.00 95.31 122 TYR A O 1
ATOM 936 N N . CYS A 1 123 ? 0.844 -0.314 -8.742 1.00 97.06 123 CYS A N 1
ATOM 937 C CA . CYS A 1 123 ? -0.106 -1.428 -8.795 1.00 97.06 123 CYS A CA 1
ATOM 938 C C . CYS A 1 123 ? -1.532 -0.914 -9.004 1.00 97.06 123 CYS A C 1
ATOM 940 O O . CYS A 1 123 ? -1.807 0.271 -8.823 1.00 97.06 123 CYS A O 1
ATOM 942 N N . PHE A 1 124 ? -2.440 -1.811 -9.372 1.00 95.44 124 PHE A N 1
ATOM 943 C CA . PHE A 1 124 ? -3.876 -1.552 -9.304 1.00 95.44 124 PHE A CA 1
ATOM 944 C C . PHE A 1 124 ? -4.447 -1.975 -7.941 1.00 95.44 124 PHE A C 1
ATOM 946 O O . PHE A 1 124 ? -3.722 -2.213 -6.976 1.00 95.44 124 PHE A O 1
ATOM 953 N N . GLU A 1 125 ? -5.768 -2.033 -7.825 1.00 94.56 125 GLU A N 1
ATOM 954 C CA . GLU A 1 125 ? -6.481 -2.335 -6.584 1.00 94.56 125 GLU A CA 1
ATOM 955 C C . GLU A 1 125 ? -6.145 -3.704 -5.976 1.00 94.56 125 GLU A C 1
ATOM 957 O O . GLU A 1 125 ? -6.166 -3.845 -4.753 1.00 94.56 125 GLU A O 1
ATOM 962 N N . GLY A 1 126 ? -5.829 -4.709 -6.800 1.00 95.81 126 GLY A N 1
ATOM 963 C CA . GLY A 1 126 ? -5.628 -6.089 -6.360 1.00 95.81 126 GLY A CA 1
ATOM 964 C C . GLY A 1 126 ? -4.561 -6.211 -5.267 1.00 95.81 126 GLY A C 1
ATOM 965 O O . GLY A 1 126 ? -4.869 -6.674 -4.164 1.00 95.81 126 GLY A O 1
ATOM 966 N N . PRO A 1 127 ? -3.315 -5.774 -5.524 1.00 97.94 127 PRO A N 1
ATOM 967 C CA . PRO A 1 127 ? -2.245 -5.776 -4.527 1.00 97.94 127 PRO A CA 1
ATOM 968 C C . PRO A 1 127 ? -2.559 -4.937 -3.284 1.00 97.94 127 PRO A C 1
ATOM 970 O O . PRO A 1 127 ? -2.255 -5.367 -2.171 1.00 97.94 127 PRO A O 1
ATOM 973 N N . VAL A 1 128 ? -3.216 -3.784 -3.446 1.00 98.19 128 VAL A N 1
ATOM 974 C CA . VAL A 1 128 ? -3.603 -2.900 -2.332 1.00 98.19 128 VAL A CA 1
ATOM 975 C C . VAL A 1 128 ? -4.606 -3.590 -1.404 1.00 98.19 128 VAL A C 1
ATOM 977 O O . VAL A 1 128 ? -4.412 -3.619 -0.188 1.00 98.19 128 VAL A O 1
ATOM 980 N N . VAL A 1 129 ? -5.656 -4.198 -1.965 1.00 97.12 129 VAL A N 1
ATOM 981 C CA . VAL A 1 129 ? -6.682 -4.924 -1.203 1.00 97.12 129 VAL A CA 1
ATOM 982 C C . VAL A 1 129 ? -6.089 -6.137 -0.498 1.00 97.12 129 VAL A C 1
ATOM 984 O O . VAL A 1 129 ? -6.382 -6.340 0.679 1.00 97.12 129 VAL A O 1
ATOM 987 N N . LYS A 1 130 ? -5.217 -6.907 -1.163 1.00 98.25 130 LYS A N 1
ATOM 988 C CA . LYS A 1 130 ? -4.523 -8.047 -0.539 1.00 98.25 130 LYS A CA 1
ATOM 989 C C . LYS A 1 130 ? -3.670 -7.607 0.654 1.00 98.25 130 LYS A C 1
ATOM 991 O O . LYS A 1 130 ? -3.766 -8.222 1.714 1.00 98.25 130 LYS A O 1
ATOM 996 N N . ALA A 1 131 ? -2.881 -6.540 0.500 1.00 98.50 131 ALA A N 1
ATOM 997 C CA . ALA A 1 131 ? -2.030 -6.024 1.569 1.00 98.50 131 ALA A CA 1
ATOM 998 C C . ALA A 1 131 ? -2.860 -5.537 2.769 1.00 98.50 131 ALA A C 1
ATOM 1000 O O . ALA A 1 131 ? -2.600 -5.921 3.908 1.00 98.50 131 ALA A O 1
ATOM 1001 N N . GLY A 1 132 ? -3.910 -4.750 2.508 1.00 98.19 132 GLY A N 1
ATOM 1002 C CA . GLY A 1 132 ? -4.825 -4.285 3.548 1.00 98.19 132 GLY A CA 1
ATOM 1003 C C . GLY A 1 132 ? -5.540 -5.440 4.251 1.00 98.19 132 GLY A C 1
ATOM 1004 O O . GLY A 1 132 ? -5.553 -5.492 5.475 1.00 98.19 132 GLY A O 1
ATOM 1005 N N . ALA A 1 133 ? -6.073 -6.410 3.502 1.00 98.12 133 ALA A N 1
ATOM 1006 C CA . ALA A 1 133 ? -6.763 -7.569 4.067 1.00 98.12 133 ALA A CA 1
ATOM 1007 C C . ALA A 1 133 ? -5.846 -8.415 4.963 1.00 98.12 133 ALA A C 1
ATOM 1009 O O . ALA A 1 133 ? -6.281 -8.889 6.012 1.00 98.12 133 ALA A O 1
ATOM 1010 N N . ALA A 1 134 ? -4.574 -8.571 4.588 1.00 98.38 134 ALA A N 1
ATOM 1011 C CA . ALA A 1 134 ? -3.595 -9.264 5.418 1.00 98.38 134 ALA A CA 1
ATOM 1012 C C . ALA A 1 134 ? -3.345 -8.528 6.747 1.00 98.38 134 ALA A C 1
ATOM 1014 O O . ALA A 1 134 ? -3.311 -9.165 7.800 1.00 98.38 134 ALA A O 1
ATOM 1015 N N . TRP A 1 135 ? -3.264 -7.193 6.724 1.00 98.25 135 TRP A N 1
ATOM 1016 C CA . TRP A 1 135 ? -3.157 -6.389 7.944 1.00 98.25 135 TRP A CA 1
ATOM 1017 C C . TRP A 1 135 ? -4.411 -6.470 8.832 1.00 98.25 135 TRP A C 1
ATOM 1019 O O . TRP A 1 135 ? -4.311 -6.631 10.052 1.00 98.25 135 TRP A O 1
ATOM 1029 N N . LEU A 1 136 ? -5.606 -6.418 8.235 1.00 97.44 136 LEU A N 1
ATOM 1030 C CA . LEU A 1 136 ? -6.869 -6.593 8.964 1.00 97.44 136 LEU A CA 1
ATOM 1031 C C . LEU A 1 136 ? -6.942 -7.966 9.648 1.00 97.44 136 LEU A C 1
ATOM 1033 O O . LEU A 1 136 ? -7.355 -8.059 10.805 1.00 97.44 136 LEU A O 1
ATOM 1037 N N . ALA A 1 137 ? -6.484 -9.019 8.966 1.00 97.56 137 ALA A N 1
ATOM 1038 C CA . ALA A 1 137 ? -6.426 -10.363 9.527 1.00 97.56 137 ALA A CA 1
ATOM 1039 C C . ALA A 1 137 ? -5.427 -10.472 10.694 1.00 97.56 137 ALA A C 1
ATOM 1041 O O . ALA A 1 137 ? -5.750 -11.091 11.706 1.00 97.56 137 ALA A O 1
ATOM 1042 N N . GLU A 1 138 ? -4.242 -9.857 10.589 1.00 97.25 138 GLU A N 1
ATOM 1043 C CA . GLU A 1 138 ? -3.232 -9.876 11.662 1.00 97.25 138 GLU A CA 1
ATOM 1044 C C . GLU A 1 138 ? -3.699 -9.122 12.917 1.00 97.25 138 GLU A C 1
ATOM 1046 O O . GLU A 1 138 ? -3.437 -9.552 14.041 1.00 97.25 138 GLU A O 1
ATOM 1051 N N . THR A 1 139 ? -4.444 -8.032 12.737 1.00 96.00 139 THR A N 1
ATOM 1052 C CA . THR A 1 139 ? -4.994 -7.233 13.845 1.00 96.00 139 THR A CA 1
ATOM 1053 C C . THR A 1 139 ? -6.273 -7.814 14.453 1.00 96.00 139 THR A C 1
ATOM 1055 O O . THR A 1 139 ? -6.706 -7.349 15.509 1.00 96.00 139 THR A O 1
ATOM 1058 N N . GLY A 1 140 ? -6.880 -8.828 13.825 1.00 95.50 140 GLY A N 1
ATOM 1059 C CA . GLY A 1 140 ? -8.167 -9.385 14.247 1.00 95.50 140 GLY A CA 1
ATOM 1060 C C . GLY A 1 140 ? -9.330 -8.402 14.082 1.00 95.50 140 GLY A C 1
ATOM 1061 O O . GLY A 1 140 ? -10.260 -8.418 14.886 1.00 95.50 140 GLY A O 1
ATOM 1062 N N . SER A 1 141 ? -9.249 -7.514 13.088 1.00 92.75 141 SER A N 1
ATOM 1063 C CA . SER A 1 141 ? -10.278 -6.513 12.802 1.00 92.75 141 SER A CA 1
ATOM 1064 C C . SER A 1 141 ? -11.545 -7.131 12.195 1.00 92.75 141 SER A C 1
ATOM 1066 O O . SER A 1 141 ? -11.471 -8.101 11.446 1.00 92.75 141 SER A O 1
ATOM 1068 N N . ASP A 1 142 ? -12.701 -6.509 12.452 1.00 90.75 142 ASP A N 1
ATOM 1069 C CA . ASP A 1 142 ? -13.985 -6.841 11.812 1.00 90.75 142 ASP A CA 1
ATOM 1070 C C . ASP A 1 142 ? -14.193 -6.126 10.457 1.00 90.75 142 ASP A C 1
ATOM 1072 O O . ASP A 1 142 ? -15.237 -6.293 9.819 1.00 90.75 142 ASP A O 1
ATOM 1076 N N . TYR A 1 143 ? -13.254 -5.273 10.030 1.00 90.31 143 TYR A N 1
ATOM 1077 C CA . TYR A 1 143 ? -13.324 -4.609 8.726 1.00 90.31 143 TYR A CA 1
ATOM 1078 C C . TYR A 1 143 ? -12.932 -5.555 7.584 1.00 90.31 143 TYR A C 1
ATOM 1080 O O . TYR A 1 143 ? -12.224 -6.542 7.776 1.00 90.31 143 TYR A O 1
ATOM 1088 N N . GLU A 1 144 ? -13.350 -5.207 6.367 1.00 91.12 144 GLU A N 1
ATOM 1089 C CA . GLU A 1 144 ? -13.019 -5.940 5.146 1.00 91.12 144 GLU A CA 1
ATOM 1090 C C . GLU A 1 144 ? -12.548 -4.972 4.055 1.00 91.12 144 GLU A C 1
ATOM 1092 O O . GLU A 1 144 ? -13.097 -3.878 3.902 1.00 91.12 144 GLU A O 1
ATOM 1097 N N . MET A 1 145 ? -11.542 -5.389 3.280 1.00 91.12 145 MET A N 1
ATOM 1098 C CA . MET A 1 145 ? -11.119 -4.698 2.062 1.00 91.12 145 MET A CA 1
ATOM 1099 C C . MET A 1 145 ? -11.856 -5.293 0.863 1.00 91.12 145 MET A C 1
ATOM 1101 O O . MET A 1 145 ? -11.785 -6.499 0.639 1.00 91.12 145 MET A O 1
ATOM 1105 N N . GLN A 1 146 ? -12.513 -4.456 0.062 1.00 86.94 146 GLN A N 1
ATOM 1106 C CA . GLN A 1 146 ? -13.238 -4.903 -1.127 1.00 86.94 146 GLN A CA 1
ATOM 1107 C C . GLN A 1 146 ? -12.807 -4.115 -2.363 1.00 86.94 146 GLN A C 1
ATOM 1109 O O . GLN A 1 146 ? -12.654 -2.893 -2.325 1.00 86.94 146 GLN A O 1
ATOM 1114 N N . ILE A 1 147 ? -12.628 -4.836 -3.469 1.00 85.75 147 ILE A N 1
ATOM 1115 C CA . ILE A 1 147 ? -12.478 -4.243 -4.795 1.00 85.75 147 ILE A CA 1
ATOM 1116 C C . ILE A 1 147 ? -13.871 -3.847 -5.281 1.00 85.75 147 ILE A C 1
ATOM 1118 O O . ILE A 1 147 ? -14.753 -4.697 -5.376 1.00 85.75 147 ILE A O 1
ATOM 1122 N N . ILE A 1 148 ? -14.060 -2.565 -5.590 1.00 78.50 148 ILE A N 1
ATOM 1123 C CA . ILE A 1 148 ? -15.333 -2.040 -6.112 1.00 78.50 148 ILE A CA 1
ATOM 1124 C C . ILE A 1 148 ? -15.290 -1.761 -7.623 1.00 78.50 148 ILE A C 1
ATOM 1126 O O . ILE A 1 148 ? -16.309 -1.468 -8.245 1.00 78.50 148 ILE A O 1
ATOM 1130 N N . SER A 1 149 ? -14.110 -1.835 -8.236 1.00 71.31 149 SER A N 1
ATOM 1131 C CA . SER A 1 149 ? -13.925 -1.762 -9.685 1.00 71.31 149 SER A CA 1
ATOM 1132 C C . SER A 1 149 ? -14.386 -3.060 -10.348 1.00 71.31 149 SER A C 1
ATOM 1134 O O . SER A 1 149 ? -14.277 -4.149 -9.794 1.00 71.31 149 SER A O 1
ATOM 1136 N N . GLY A 1 150 ? -14.953 -2.951 -11.550 1.00 58.50 150 GLY A N 1
ATOM 1137 C CA . GLY A 1 150 ? -15.458 -4.123 -12.268 1.00 58.50 150 GLY A CA 1
ATOM 1138 C C . GLY A 1 150 ? -16.766 -4.705 -11.723 1.00 58.50 150 GLY A C 1
ATOM 1139 O O . GLY A 1 150 ? -17.226 -5.703 -12.273 1.00 58.50 150 GLY A O 1
ATOM 1140 N N . LEU A 1 151 ? -17.410 -4.068 -10.735 1.00 48.62 151 LEU A N 1
ATOM 1141 C CA . LEU A 1 151 ? -18.836 -4.259 -10.457 1.00 48.62 151 LEU A CA 1
ATOM 1142 C C . LEU A 1 151 ? -19.616 -3.784 -11.691 1.00 48.62 151 LEU A C 1
ATOM 1144 O O . LEU A 1 151 ? -19.989 -2.620 -11.850 1.00 48.62 151 LEU A O 1
ATOM 1148 N N . SER A 1 152 ? -19.738 -4.685 -12.663 1.00 46.41 152 SER A N 1
ATOM 1149 C CA . SER A 1 152 ? -20.545 -4.483 -13.846 1.00 46.41 152 SER A CA 1
ATOM 1150 C C . SER A 1 152 ? -21.997 -4.390 -13.421 1.00 46.41 152 SER A C 1
ATOM 1152 O O . SER A 1 152 ? -22.482 -5.212 -12.651 1.00 46.41 152 SER A O 1
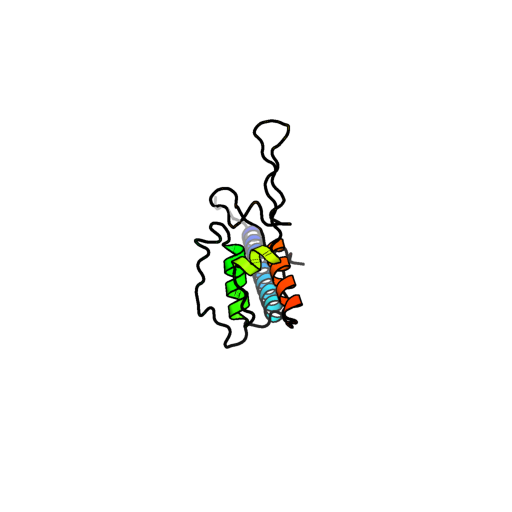ATOM 1154 N N . ARG A 1 153 ? -22.678 -3.402 -13.997 1.00 44.12 153 ARG A N 1
ATOM 1155 C CA . ARG A 1 153 ? -24.134 -3.318 -14.083 1.00 44.12 153 ARG A CA 1
ATOM 1156 C C . ARG A 1 153 ? -24.703 -4.663 -14.561 1.00 44.12 153 ARG A C 1
ATOM 1158 O O . ARG A 1 153 ? -24.699 -4.907 -15.767 1.00 44.12 153 ARG A O 1
ATOM 1165 N N . GLU A 1 154 ? -25.182 -5.497 -13.647 1.00 38.19 154 GLU A N 1
ATOM 1166 C CA . GLU A 1 154 ? -26.155 -6.559 -13.941 1.00 38.19 154 GLU A CA 1
ATOM 1167 C C . GLU A 1 154 ? -27.541 -6.158 -13.429 1.00 38.19 154 GLU A C 1
ATOM 1169 O O . GLU A 1 154 ? -27.635 -5.602 -12.310 1.00 38.19 154 GLU A O 1
#

Foldseek 3Di:
DDDPPDPVVVVVVVVVVVVVVVVVVVVVVVVVVVVVVVDPLPPQLDLPDQDDCPDQFQQQPLLSVLQSNCVSSVLHDDSVCLCVPFAAEDEWDDDPPPPDIDWDALLDGFYFGRRDPPTGDHHDLNSSQRSSQVSCVVVVHPDHRDDPPPPDDD